Protein AF-A0A846CWG9-F1 (afdb_monomer_lite)

Radius of gyration: 16.16 Å; chains: 1; bounding box: 29×31×37 Å

Structure (mmCIF, N/CA/C/O backbone):
data_AF-A0A846CWG9-F1
#
_entry.id   AF-A0A846CWG9-F1
#
loop_
_atom_site.group_PDB
_atom_site.id
_atom_site.type_symbol
_atom_site.label_atom_id
_atom_site.label_alt_id
_atom_site.label_comp_id
_atom_site.label_asym_id
_atom_site.label_entity_id
_atom_site.label_seq_id
_atom_site.pdbx_PDB_ins_code
_atom_site.Cartn_x
_atom_site.Cartn_y
_atom_site.Cartn_z
_atom_site.occupancy
_atom_site.B_iso_or_equiv
_atom_site.auth_seq_id
_atom_site.auth_comp_id
_atom_site.auth_asym_id
_atom_site.auth_atom_id
_atom_site.pdbx_PDB_model_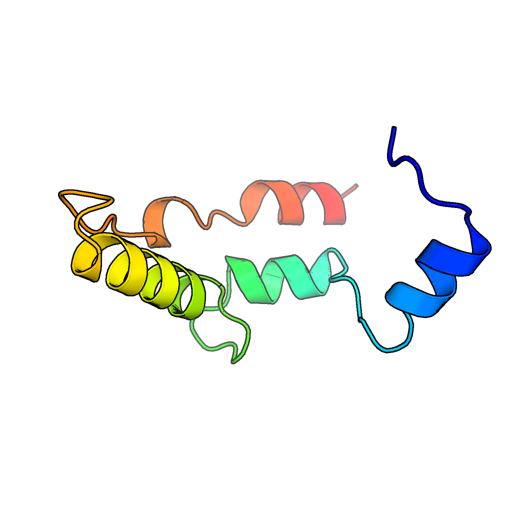num
ATOM 1 N N . GLU A 1 1 ? -11.970 1.620 -17.972 1.00 64.19 1 GLU A N 1
ATOM 2 C CA . GLU A 1 1 ? -11.298 2.686 -18.742 1.00 64.19 1 GLU A CA 1
ATOM 3 C C . GLU A 1 1 ? -11.223 3.944 -17.883 1.00 64.19 1 GLU A C 1
ATOM 5 O O . GLU A 1 1 ? -12.235 4.318 -17.293 1.00 64.19 1 GLU A O 1
ATOM 10 N N . LEU A 1 2 ? -10.038 4.539 -17.725 1.00 71.44 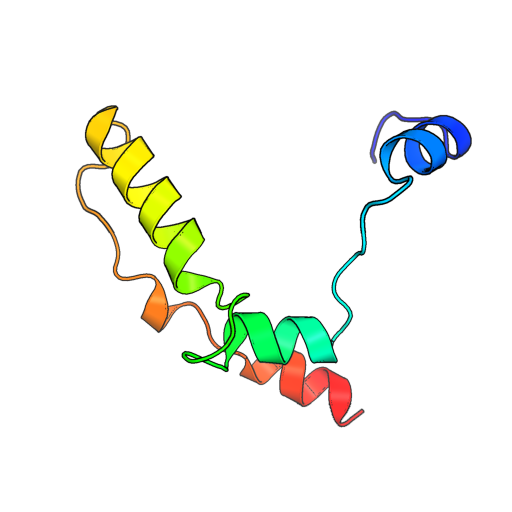2 LEU A N 1
ATOM 11 C CA . LEU A 1 2 ? -9.877 5.793 -16.981 1.00 71.44 2 LEU A CA 1
ATOM 12 C C . LEU A 1 2 ? -10.285 6.943 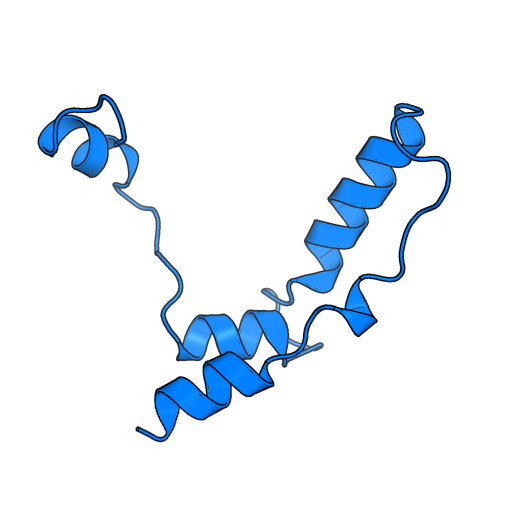-17.914 1.00 71.44 2 LEU A C 1
ATOM 14 O O . LEU A 1 2 ? -9.724 7.074 -18.995 1.00 71.44 2 LEU A O 1
ATOM 18 N N . LYS A 1 3 ? -11.273 7.760 -17.529 1.00 91.31 3 LYS A N 1
ATOM 19 C CA . LYS A 1 3 ? -11.805 8.878 -18.341 1.00 91.31 3 LYS A CA 1
ATOM 20 C C . LYS A 1 3 ? -10.856 10.094 -18.354 1.00 91.31 3 LYS A C 1
ATOM 22 O O . LYS A 1 3 ? -11.283 11.215 -18.090 1.00 91.31 3 LYS A O 1
ATOM 27 N N . ILE A 1 4 ? -9.569 9.872 -18.613 1.00 92.38 4 ILE A N 1
ATOM 28 C CA . ILE A 1 4 ? -8.501 10.878 -18.598 1.00 92.38 4 ILE A CA 1
ATOM 29 C C . ILE A 1 4 ? -7.737 10.845 -19.924 1.00 92.38 4 ILE A C 1
ATOM 31 O O . ILE A 1 4 ? -7.536 9.785 -20.513 1.00 92.38 4 ILE A O 1
ATOM 35 N N . LYS A 1 5 ? -7.322 12.016 -20.417 1.00 94.56 5 LYS A N 1
ATOM 36 C CA . LYS A 1 5 ? -6.476 12.105 -21.615 1.00 94.56 5 LYS A CA 1
ATOM 37 C C . LYS A 1 5 ? -5.045 11.648 -21.287 1.00 94.56 5 LYS A C 1
ATOM 39 O O . LYS A 1 5 ? -4.577 11.972 -20.196 1.00 94.56 5 LYS A O 1
ATOM 44 N N . PRO A 1 6 ? -4.324 10.996 -22.217 1.00 92.00 6 PRO A N 1
ATOM 45 C CA . PRO A 1 6 ? -2.949 10.544 -21.984 1.00 92.00 6 PRO A CA 1
ATOM 46 C C . PRO A 1 6 ? -2.005 11.640 -21.470 1.00 92.00 6 PRO A C 1
ATOM 48 O O . PRO A 1 6 ? -1.290 11.411 -20.501 1.00 92.00 6 PRO A O 1
ATOM 51 N N . ASP A 1 7 ? -2.062 12.848 -22.039 1.00 93.88 7 ASP A N 1
ATOM 52 C CA . ASP A 1 7 ? -1.189 13.959 -21.625 1.00 93.88 7 ASP A CA 1
ATOM 53 C C . ASP A 1 7 ? -1.490 14.459 -20.206 1.00 93.88 7 ASP A C 1
ATOM 55 O O . ASP A 1 7 ? -0.580 14.832 -19.468 1.00 93.88 7 ASP A O 1
ATOM 59 N N . ALA A 1 8 ? -2.766 14.440 -19.807 1.00 93.56 8 ALA A N 1
ATOM 60 C CA . ALA A 1 8 ? -3.171 14.800 -18.450 1.00 93.56 8 ALA A CA 1
ATOM 61 C C . ALA A 1 8 ? -2.688 13.745 -17.447 1.00 93.56 8 ALA A C 1
ATOM 63 O O . ALA A 1 8 ? -2.097 14.090 -16.431 1.00 93.56 8 ALA A O 1
ATOM 64 N N . LEU A 1 9 ? -2.835 12.459 -17.786 1.00 91.25 9 LEU A N 1
ATOM 65 C CA . LEU A 1 9 ? -2.307 11.369 -16.969 1.00 91.25 9 LEU A CA 1
ATOM 66 C C . LEU A 1 9 ? -0.777 11.447 -16.839 1.00 91.25 9 LEU A C 1
ATOM 68 O O . LEU A 1 9 ? -0.243 11.257 -15.753 1.00 91.25 9 LEU A O 1
ATOM 72 N N . ALA A 1 10 ? -0.064 11.754 -17.924 1.00 89.94 10 ALA A N 1
ATOM 73 C CA . ALA A 1 10 ? 1.389 11.910 -17.897 1.00 89.94 10 ALA A CA 1
ATOM 74 C C . ALA A 1 10 ? 1.834 13.085 -17.008 1.00 89.94 10 ALA A C 1
ATOM 76 O O . ALA A 1 10 ? 2.843 12.977 -16.310 1.00 89.94 10 ALA A O 1
ATOM 77 N N . ALA A 1 11 ? 1.083 14.191 -17.012 1.00 93.31 11 ALA A N 1
ATOM 78 C CA . ALA A 1 11 ? 1.331 15.321 -16.122 1.00 93.31 11 ALA A CA 1
ATOM 79 C C . ALA A 1 11 ? 1.095 14.950 -14.648 1.00 93.31 11 ALA A C 1
ATOM 81 O O . ALA A 1 11 ? 1.943 15.262 -13.813 1.00 93.31 11 ALA A O 1
ATOM 82 N N . ASP A 1 12 ? 0.007 14.237 -14.347 1.00 91.12 12 ASP A N 1
ATOM 83 C CA . ASP A 1 12 ? -0.344 13.801 -12.988 1.00 91.12 12 ASP A CA 1
ATOM 84 C C . ASP A 1 12 ? 0.658 12.786 -12.417 1.00 91.12 12 ASP A C 1
ATOM 86 O O . ASP A 1 12 ? 0.942 12.782 -11.220 1.00 91.12 12 ASP A O 1
ATOM 90 N N . LEU A 1 13 ? 1.230 11.935 -13.272 1.00 91.06 13 LEU A N 1
ATOM 91 C CA . LEU A 1 13 ? 2.240 10.948 -12.882 1.00 91.06 13 LEU A CA 1
ATOM 92 C C .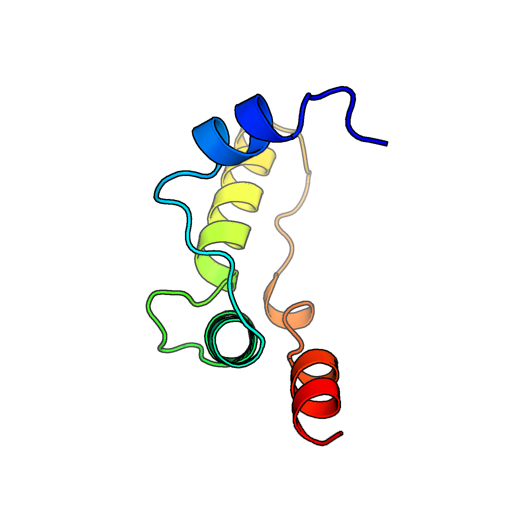 LEU A 1 13 ? 3.662 11.526 -12.815 1.00 91.06 13 LEU A C 1
ATOM 94 O O . LEU A 1 13 ? 4.599 10.818 -12.438 1.00 91.06 13 LEU A O 1
ATOM 98 N N . LYS A 1 14 ? 3.867 12.799 -13.172 1.00 93.00 14 LYS A N 1
ATOM 99 C CA . LYS A 1 14 ? 5.201 13.403 -13.199 1.00 93.00 14 LYS A CA 1
ATOM 100 C C . LYS A 1 14 ? 5.813 13.425 -11.795 1.00 93.00 14 LYS A C 1
ATOM 102 O O . LYS A 1 14 ? 5.328 14.106 -10.899 1.00 93.00 14 LYS A O 1
ATOM 107 N N . GLY A 1 15 ? 6.936 12.725 -11.632 1.00 90.75 15 GLY A N 1
ATOM 108 C CA . GLY A 1 15 ? 7.641 12.600 -10.351 1.00 90.75 15 GLY A CA 1
ATOM 109 C C . GLY A 1 15 ? 7.191 11.411 -9.499 1.00 90.75 15 GLY A C 1
ATOM 110 O O . GLY A 1 15 ? 7.791 11.161 -8.457 1.00 90.75 15 GLY A O 1
ATOM 111 N N . ILE A 1 16 ? 6.191 10.647 -9.950 1.00 89.75 16 ILE A N 1
ATOM 112 C CA . ILE A 1 16 ? 5.801 9.379 -9.337 1.00 89.75 16 ILE A CA 1
ATOM 113 C C . ILE A 1 16 ? 6.639 8.265 -9.963 1.00 89.75 16 ILE A C 1
ATOM 115 O O . ILE A 1 16 ? 6.611 8.053 -11.174 1.00 89.75 16 ILE A O 1
ATOM 119 N N . SER A 1 17 ? 7.378 7.537 -9.127 1.00 85.94 17 SER A N 1
ATOM 120 C CA . SER A 1 17 ? 8.036 6.299 -9.540 1.00 85.94 17 SER A CA 1
ATOM 121 C C . SER A 1 17 ? 7.082 5.132 -9.317 1.00 85.94 17 SER A C 1
ATOM 123 O O . SER A 1 17 ? 6.640 4.900 -8.191 1.00 85.94 17 SER A O 1
ATOM 125 N N . ILE A 1 18 ? 6.748 4.410 -10.386 1.00 87.12 18 ILE A N 1
ATOM 126 C CA . ILE A 1 18 ? 5.952 3.185 -10.288 1.00 87.12 18 ILE A CA 1
ATOM 127 C C . ILE A 1 18 ? 6.904 2.039 -9.915 1.00 87.12 18 ILE A C 1
ATOM 129 O O . ILE A 1 18 ? 7.894 1.846 -10.624 1.00 87.12 18 ILE A O 1
ATOM 133 N N . PRO A 1 19 ? 6.633 1.277 -8.837 1.00 89.31 19 PRO A N 1
ATOM 134 C CA . PRO A 1 19 ? 7.483 0.162 -8.441 1.00 89.31 19 PRO A CA 1
ATOM 135 C C . PRO A 1 19 ? 7.587 -0.889 -9.550 1.00 89.31 19 PRO A C 1
ATOM 137 O O . PRO A 1 19 ? 6.576 -1.425 -10.014 1.00 89.31 19 PRO A O 1
ATOM 140 N N . ASP A 1 20 ? 8.815 -1.212 -9.947 1.00 91.94 20 ASP A N 1
ATOM 141 C CA . ASP A 1 20 ? 9.090 -2.378 -10.780 1.00 91.94 20 ASP A CA 1
ATOM 142 C C . ASP A 1 20 ? 9.013 -3.678 -9.956 1.00 91.94 20 ASP A C 1
ATOM 144 O O . ASP A 1 20 ? 8.751 -3.679 -8.749 1.00 91.94 20 ASP A O 1
ATOM 148 N N . ALA A 1 21 ? 9.225 -4.826 -10.599 1.00 91.94 21 ALA A N 1
ATOM 149 C CA . ALA A 1 21 ? 9.157 -6.114 -9.917 1.00 91.94 21 ALA A CA 1
ATOM 150 C C . ALA A 1 21 ? 10.192 -6.252 -8.779 1.00 91.94 21 ALA A C 1
ATOM 152 O O . ALA A 1 21 ? 9.891 -6.866 -7.756 1.00 91.94 21 ALA A O 1
ATOM 153 N N . ARG A 1 22 ? 11.377 -5.640 -8.895 1.00 92.00 22 ARG A N 1
ATOM 154 C CA . ARG A 1 22 ? 12.399 -5.678 -7.841 1.00 92.00 22 ARG A CA 1
ATOM 155 C C . ARG A 1 22 ? 12.004 -4.803 -6.653 1.00 92.00 22 ARG A C 1
ATOM 157 O O . ARG A 1 22 ? 12.106 -5.252 -5.516 1.00 92.00 22 ARG A O 1
ATOM 164 N N . ALA A 1 23 ? 11.514 -3.594 -6.906 1.00 93.31 23 ALA A N 1
ATOM 165 C CA . ALA A 1 23 ? 10.968 -2.719 -5.876 1.00 93.31 23 ALA A CA 1
ATOM 166 C C . ALA A 1 23 ? 9.781 -3.384 -5.160 1.00 93.31 23 ALA A C 1
ATOM 168 O O . ALA A 1 23 ? 9.718 -3.376 -3.935 1.00 93.31 23 ALA A O 1
ATOM 169 N N . ASN A 1 24 ? 8.896 -4.058 -5.901 1.00 93.81 24 ASN A N 1
ATOM 170 C CA . ASN A 1 24 ? 7.794 -4.822 -5.316 1.00 93.81 24 ASN A CA 1
ATOM 171 C C . ASN A 1 24 ? 8.284 -5.965 -4.410 1.00 93.81 24 ASN A C 1
ATOM 173 O O . ASN A 1 24 ? 7.688 -6.196 -3.359 1.00 93.81 24 ASN A O 1
ATOM 177 N N . LEU A 1 25 ? 9.371 -6.666 -4.761 1.00 94.00 25 LEU A N 1
ATOM 178 C CA . LEU A 1 25 ? 9.958 -7.681 -3.877 1.00 94.00 25 LEU A CA 1
ATOM 179 C C . LEU A 1 25 ? 10.472 -7.092 -2.565 1.00 94.00 25 LEU A C 1
ATOM 181 O O . LEU A 1 25 ? 10.234 -7.680 -1.512 1.00 94.00 25 LEU A O 1
ATOM 185 N N . GLU A 1 26 ? 11.152 -5.950 -2.624 1.00 94.25 26 GLU A N 1
ATOM 186 C CA . GLU A 1 26 ? 11.620 -5.248 -1.427 1.00 94.25 26 GLU A CA 1
ATOM 187 C C . GLU A 1 26 ? 10.435 -4.834 -0.544 1.00 94.25 26 GLU A C 1
ATOM 189 O O . GLU A 1 26 ? 10.409 -5.138 0.648 1.00 94.25 26 GLU A O 1
ATOM 194 N N . MET A 1 27 ? 9.402 -4.236 -1.140 1.00 94.44 27 MET A N 1
ATOM 195 C CA . MET A 1 27 ? 8.212 -3.772 -0.424 1.00 94.44 27 MET A CA 1
ATOM 196 C C . MET A 1 27 ? 7.409 -4.911 0.219 1.00 94.44 27 MET A C 1
ATOM 198 O O . MET A 1 27 ? 6.861 -4.737 1.306 1.00 94.44 27 MET A O 1
ATOM 202 N N . LEU A 1 28 ? 7.309 -6.071 -0.436 1.00 94.81 28 LEU A N 1
ATOM 203 C CA . LEU A 1 28 ? 6.512 -7.204 0.048 1.00 94.81 28 LEU A CA 1
ATOM 204 C C . LEU A 1 28 ? 7.299 -8.146 0.964 1.00 94.81 28 LEU A C 1
ATOM 206 O O . LEU A 1 28 ? 6.721 -8.736 1.869 1.00 94.81 28 LEU A O 1
ATOM 210 N N . GLY A 1 29 ? 8.595 -8.329 0.711 1.00 90.88 29 GLY A N 1
ATOM 211 C CA . GLY A 1 29 ? 9.380 -9.415 1.298 1.00 90.88 29 GLY A CA 1
ATOM 212 C C . GLY A 1 29 ? 10.473 -8.992 2.275 1.00 90.88 29 GLY A C 1
ATOM 213 O O . GLY A 1 29 ? 10.939 -9.838 3.040 1.00 90.88 29 GLY A O 1
ATOM 214 N N . ASN A 1 30 ? 10.900 -7.726 2.272 1.00 92.88 30 ASN A N 1
ATOM 215 C CA . ASN A 1 30 ? 12.007 -7.265 3.106 1.00 92.88 30 ASN A CA 1
ATOM 216 C C . ASN A 1 30 ? 11.498 -6.448 4.299 1.00 92.88 30 ASN A C 1
ATOM 218 O O . ASN A 1 30 ? 11.229 -5.256 4.181 1.00 92.88 30 ASN A O 1
ATOM 222 N N . LYS A 1 31 ? 11.429 -7.079 5.478 1.00 92.19 31 LYS A N 1
ATOM 223 C CA . LYS A 1 31 ? 10.951 -6.442 6.721 1.00 92.19 31 LYS A CA 1
ATOM 224 C C . LYS A 1 31 ? 11.851 -5.309 7.217 1.00 92.19 31 LYS A C 1
ATOM 226 O O . LYS A 1 31 ? 11.427 -4.526 8.061 1.00 92.19 31 LYS A O 1
ATOM 231 N N . GLN A 1 32 ? 13.091 -5.265 6.742 1.00 92.62 32 GLN A N 1
ATOM 232 C CA . GLN A 1 32 ? 14.086 -4.254 7.075 1.00 92.62 32 GLN A CA 1
ATOM 233 C C . GLN A 1 32 ? 14.123 -3.113 6.050 1.00 92.62 32 GLN A C 1
ATOM 235 O O . GLN A 1 32 ? 14.874 -2.162 6.243 1.00 92.62 32 GLN A O 1
ATOM 240 N N . SER A 1 33 ? 13.348 -3.197 4.964 1.00 92.31 33 SER A N 1
ATOM 241 C CA . SER A 1 33 ? 13.254 -2.125 3.976 1.00 92.31 33 SER A CA 1
ATOM 242 C C . SER A 1 33 ? 12.456 -0.950 4.529 1.00 92.31 33 SER A C 1
ATOM 244 O O . SER A 1 33 ? 11.369 -1.136 5.079 1.00 92.31 33 SER A O 1
ATOM 246 N N . ASP A 1 34 ? 12.925 0.271 4.270 1.00 90.75 34 ASP A N 1
ATOM 247 C CA . ASP A 1 34 ? 12.162 1.500 4.534 1.00 90.75 34 ASP A CA 1
ATOM 248 C C . ASP A 1 34 ? 10.819 1.524 3.780 1.00 90.75 34 ASP A C 1
ATOM 250 O O . ASP A 1 34 ? 9.886 2.228 4.160 1.00 90.75 34 ASP A O 1
ATOM 254 N N . SER A 1 35 ? 10.709 0.730 2.710 1.00 91.94 35 SER A N 1
ATOM 255 C CA . SER A 1 35 ? 9.512 0.602 1.875 1.00 91.94 35 SER A CA 1
ATOM 256 C C . SER A 1 35 ? 8.641 -0.613 2.214 1.00 91.94 35 SER A C 1
ATOM 258 O O . SER A 1 35 ? 7.704 -0.920 1.475 1.00 91.94 35 SER A O 1
ATOM 260 N N . TYR A 1 36 ? 8.920 -1.313 3.321 1.00 94.44 36 TYR A N 1
ATOM 261 C CA . TYR A 1 36 ? 8.155 -2.497 3.703 1.00 94.44 36 TYR A CA 1
ATOM 262 C C . TYR A 1 36 ? 6.670 -2.170 3.906 1.00 94.44 36 TYR A C 1
ATOM 264 O O . TYR A 1 36 ? 6.287 -1.398 4.790 1.00 94.44 36 TYR A O 1
ATOM 272 N N . LEU A 1 37 ? 5.812 -2.798 3.102 1.00 94.62 37 LEU A N 1
ATOM 273 C CA . LEU A 1 37 ? 4.415 -2.401 2.927 1.00 94.62 37 LEU A CA 1
ATOM 274 C C . LEU A 1 37 ? 3.554 -2.619 4.181 1.00 94.62 37 LEU A C 1
ATOM 276 O O . LEU A 1 37 ? 2.494 -2.010 4.326 1.00 94.62 37 LEU A O 1
ATOM 280 N N . ARG A 1 38 ? 4.005 -3.455 5.123 1.00 94.62 38 ARG A N 1
ATOM 281 C CA . ARG A 1 38 ? 3.263 -3.746 6.358 1.00 94.62 38 ARG A CA 1
ATOM 282 C C . ARG A 1 38 ? 2.982 -2.486 7.162 1.00 94.62 38 ARG A C 1
ATOM 284 O O . ARG A 1 38 ? 1.851 -2.289 7.588 1.00 94.62 38 ARG A O 1
ATOM 291 N N . SER A 1 39 ? 3.990 -1.647 7.379 1.00 91.38 39 SER A N 1
ATOM 292 C CA . SER A 1 39 ? 3.867 -0.455 8.224 1.00 91.38 39 SER A CA 1
ATOM 293 C C . SER A 1 39 ? 2.769 0.504 7.739 1.00 91.38 39 SER A C 1
ATOM 295 O O . SER A 1 39 ? 1.826 0.718 8.506 1.00 91.38 39 SER A O 1
ATOM 297 N N . PRO A 1 40 ? 2.788 0.989 6.478 1.00 93.81 40 PRO A N 1
ATOM 298 C CA . PRO A 1 40 ? 1.738 1.879 5.984 1.00 93.81 40 PRO A CA 1
ATOM 299 C C . PRO 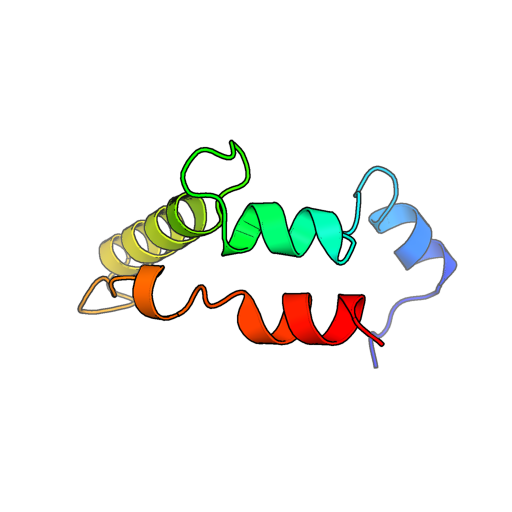A 1 40 ? 0.357 1.208 5.941 1.00 93.81 40 PRO A C 1
ATOM 301 O O . PRO A 1 40 ? -0.648 1.861 6.215 1.00 93.81 40 PRO A O 1
ATOM 304 N N . LEU A 1 41 ? 0.265 -0.099 5.669 1.00 95.62 41 LEU A N 1
ATOM 305 C CA . LEU A 1 41 ? -1.022 -0.806 5.724 1.00 95.62 41 LEU A CA 1
ATOM 306 C C . LEU A 1 41 ? -1.583 -0.883 7.149 1.00 95.62 41 LEU A C 1
ATOM 308 O O . LEU A 1 41 ? -2.786 -0.716 7.351 1.00 95.62 41 LEU A O 1
ATOM 312 N N . MET A 1 42 ? -0.720 -1.084 8.145 1.00 95.44 42 MET A N 1
ATOM 313 C CA . MET A 1 42 ? -1.123 -1.056 9.548 1.00 95.44 42 MET A CA 1
ATOM 314 C C . MET A 1 42 ? -1.525 0.356 10.000 1.00 95.44 42 MET A C 1
ATOM 316 O O . MET A 1 42 ? -2.424 0.481 10.830 1.00 95.44 42 MET A O 1
ATOM 320 N N . ASP A 1 43 ? -0.915 1.415 9.453 1.00 95.69 43 ASP A N 1
ATOM 321 C CA . ASP A 1 43 ? -1.352 2.801 9.680 1.00 95.69 43 ASP A CA 1
ATOM 322 C C . ASP A 1 43 ? -2.761 3.046 9.135 1.00 95.69 43 ASP A C 1
ATOM 324 O O . ASP A 1 43 ? -3.612 3.582 9.849 1.00 95.69 43 ASP A O 1
ATOM 328 N N . VAL A 1 44 ? -3.046 2.586 7.913 1.00 96.56 44 VAL A N 1
ATOM 329 C CA . VAL A 1 44 ? -4.391 2.665 7.322 1.00 96.56 44 VAL A CA 1
ATOM 330 C C . VAL A 1 44 ? -5.401 1.871 8.152 1.00 96.56 44 VAL A C 1
ATOM 332 O O . VAL A 1 44 ? -6.480 2.378 8.451 1.00 96.56 44 VAL A O 1
ATOM 335 N N . ALA A 1 45 ? -5.058 0.654 8.581 1.00 96.62 45 ALA A N 1
ATOM 336 C CA . ALA A 1 45 ? -5.942 -0.157 9.415 1.00 96.62 45 ALA A CA 1
ATOM 337 C C . ALA A 1 45 ? -6.249 0.524 10.761 1.00 96.62 45 ALA A C 1
ATOM 339 O O . ALA A 1 45 ? -7.410 0.596 11.162 1.00 96.62 45 ALA A O 1
ATOM 340 N N . ARG A 1 46 ? -5.238 1.100 11.430 1.00 97.25 46 ARG A N 1
ATOM 341 C CA . ARG A 1 46 ? -5.431 1.903 12.652 1.00 97.25 46 ARG A CA 1
ATOM 342 C C . ARG A 1 46 ? -6.329 3.110 12.405 1.00 97.25 46 ARG A C 1
ATOM 344 O O . ARG A 1 46 ? -7.236 3.368 13.191 1.00 97.25 46 ARG A O 1
ATOM 351 N N . PHE A 1 47 ? -6.098 3.837 11.315 1.00 97.88 47 PHE A N 1
ATOM 352 C CA . PHE A 1 47 ? -6.916 4.983 10.935 1.00 97.88 47 PHE A CA 1
ATOM 353 C C . PHE A 1 47 ? -8.388 4.595 10.743 1.00 97.88 47 PHE A C 1
ATOM 355 O O . PHE A 1 47 ? -9.272 5.246 11.297 1.00 97.88 47 PHE A O 1
ATOM 362 N N . LEU A 1 48 ? -8.658 3.504 10.023 1.00 98.00 48 LEU A N 1
ATOM 363 C CA . LEU A 1 48 ? -10.015 3.006 9.791 1.00 98.00 48 LEU A CA 1
ATOM 364 C C . LEU A 1 48 ? -10.685 2.513 11.079 1.00 98.00 48 LEU A C 1
ATOM 366 O O . LEU A 1 48 ? -11.866 2.793 11.292 1.00 98.00 48 LEU A O 1
ATOM 370 N N . ALA A 1 49 ? -9.942 1.832 11.953 1.00 97.56 49 ALA A N 1
ATOM 371 C CA . ALA A 1 49 ? -10.445 1.392 13.253 1.00 97.56 49 ALA A CA 1
ATOM 372 C C . ALA A 1 49 ? -10.829 2.590 14.137 1.00 97.56 49 ALA A C 1
ATOM 374 O O . ALA A 1 49 ? -11.923 2.622 14.695 1.00 97.56 49 ALA A O 1
ATOM 375 N N . ASN A 1 50 ? -9.992 3.633 14.180 1.00 97.69 50 ASN A N 1
ATOM 376 C CA . ASN A 1 50 ? -10.276 4.866 14.924 1.00 97.69 50 ASN A CA 1
ATOM 377 C C . ASN A 1 50 ? -11.523 5.605 14.412 1.00 97.69 50 ASN A C 1
ATOM 379 O O . ASN A 1 50 ? -12.167 6.330 15.166 1.00 97.69 50 ASN A O 1
ATOM 383 N N . GLN A 1 51 ? -11.876 5.426 13.138 1.00 98.12 51 GLN A N 1
ATOM 384 C CA . GLN A 1 51 ? -13.104 5.961 12.547 1.00 98.12 51 GLN A CA 1
ATOM 385 C C . GLN A 1 51 ? -14.324 5.040 12.709 1.00 98.12 51 GLN A C 1
ATOM 387 O O . GLN A 1 51 ? -15.388 5.343 12.161 1.00 98.12 51 GLN A O 1
ATOM 392 N N . GLY A 1 52 ? -14.181 3.900 13.392 1.00 97.75 52 GLY A N 1
ATOM 393 C CA . GLY A 1 52 ? -15.233 2.891 13.517 1.00 97.75 52 GLY A CA 1
ATOM 394 C C . GLY A 1 52 ? -15.635 2.266 12.177 1.00 97.75 52 GLY A C 1
ATOM 395 O O . GLY A 1 52 ? -16.784 1.873 12.005 1.00 97.75 52 GLY A O 1
ATOM 396 N N . LYS A 1 53 ? -14.729 2.241 11.187 1.00 98.25 53 LYS A N 1
ATOM 397 C CA . LYS A 1 53 ? -14.984 1.632 9.867 1.00 98.25 53 LYS A CA 1
ATOM 398 C C . LYS A 1 53 ? -14.683 0.141 9.830 1.00 98.25 53 LYS A C 1
ATOM 400 O O . LYS A 1 53 ? -15.195 -0.545 8.951 1.00 98.25 53 LYS A O 1
ATOM 405 N N . ILE A 1 54 ? -13.854 -0.336 10.753 1.00 97.19 54 ILE A N 1
ATOM 406 C CA . ILE A 1 54 ? -13.552 -1.751 10.950 1.00 97.19 54 ILE A CA 1
ATOM 407 C C . ILE A 1 54 ? -13.535 -2.052 12.448 1.00 97.19 54 ILE A C 1
ATOM 409 O O . ILE A 1 54 ? -13.046 -1.241 13.234 1.00 97.19 54 ILE A O 1
ATOM 413 N N . ASP A 1 55 ? -14.029 -3.229 12.823 1.00 96.62 55 ASP A N 1
ATOM 414 C CA . ASP A 1 55 ? -14.105 -3.656 14.227 1.00 96.62 55 ASP A CA 1
ATOM 415 C C . ASP A 1 55 ? -12.792 -4.267 14.733 1.00 96.62 55 ASP A C 1
ATOM 417 O O . ASP A 1 55 ? -12.559 -4.389 15.933 1.00 96.62 55 ASP A O 1
ATOM 421 N N . THR A 1 56 ? -11.924 -4.712 13.824 1.00 96.25 56 THR A N 1
ATOM 422 C CA . THR A 1 56 ? -10.676 -5.401 14.162 1.00 96.25 56 THR A CA 1
ATOM 423 C C . THR A 1 56 ? -9.578 -4.995 13.195 1.00 96.25 56 THR A C 1
ATOM 425 O O . THR A 1 56 ? -9.788 -4.947 11.985 1.00 96.25 56 THR 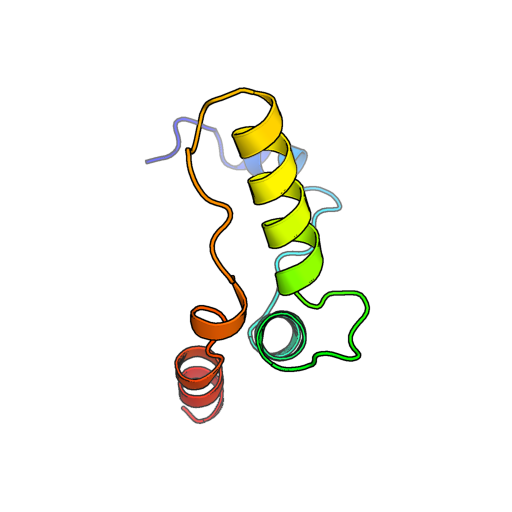A O 1
ATOM 428 N N . ILE A 1 57 ? -8.392 -4.722 13.738 1.00 95.44 57 ILE A N 1
ATOM 429 C CA . ILE A 1 57 ? -7.187 -4.465 12.950 1.00 95.44 57 ILE A CA 1
ATOM 430 C C . ILE A 1 57 ? -6.620 -5.824 12.506 1.00 95.44 57 ILE A C 1
ATOM 432 O O . ILE A 1 57 ? -6.208 -6.602 13.370 1.00 95.44 57 ILE A O 1
ATOM 436 N N . PRO A 1 58 ? -6.592 -6.134 11.198 1.00 92.25 58 PRO A N 1
ATOM 437 C CA . PRO A 1 58 ? -5.986 -7.367 10.712 1.00 92.25 58 PRO A CA 1
ATOM 438 C C . PRO A 1 58 ? -4.463 -7.315 10.861 1.00 92.25 58 PRO A C 1
ATOM 440 O O . PRO A 1 58 ? -3.848 -6.262 10.684 1.00 92.25 58 PRO A O 1
ATOM 443 N N . ASP A 1 59 ? -3.836 -8.462 11.121 1.00 90.94 59 ASP A N 1
ATOM 444 C CA . ASP A 1 59 ? -2.393 -8.581 10.920 1.00 90.94 59 ASP A CA 1
ATOM 445 C C . ASP A 1 59 ? -2.116 -8.685 9.421 1.00 90.94 59 ASP A C 1
ATOM 447 O O . ASP A 1 59 ? -2.413 -9.701 8.792 1.00 90.94 59 ASP A O 1
ATOM 451 N N . MET A 1 60 ? -1.588 -7.610 8.841 1.00 91.19 60 MET A N 1
ATOM 452 C CA . MET A 1 60 ? -1.380 -7.517 7.397 1.00 91.19 60 MET A CA 1
ATOM 453 C C . MET A 1 60 ? -0.232 -8.394 6.896 1.00 91.19 60 MET A C 1
ATOM 455 O O . MET A 1 60 ? -0.170 -8.690 5.707 1.00 91.19 60 MET A O 1
ATOM 459 N N . GLU A 1 61 ? 0.658 -8.843 7.782 1.00 90.62 61 GLU A N 1
ATOM 460 C CA . GLU A 1 61 ? 1.844 -9.615 7.406 1.00 90.62 61 GLU A CA 1
ATOM 461 C C . GLU A 1 61 ? 1.505 -10.921 6.684 1.00 90.62 61 GLU A C 1
ATOM 463 O O . GLU A 1 61 ? 2.152 -11.267 5.701 1.00 90.62 61 GLU A O 1
ATOM 468 N N . GLN A 1 62 ? 0.432 -11.594 7.100 1.00 88.75 62 GLN A N 1
ATOM 469 C CA . GLN A 1 62 ? -0.022 -12.844 6.484 1.00 88.75 62 GLN A CA 1
ATOM 470 C C . GLN A 1 62 ? -0.478 -12.690 5.019 1.00 88.75 62 GLN A C 1
ATOM 472 O O . GLN A 1 62 ? -0.636 -13.686 4.316 1.00 88.75 62 GLN A O 1
ATOM 477 N N . PHE A 1 63 ? -0.707 -11.456 4.558 1.00 89.56 63 PHE A N 1
ATOM 478 C CA . PHE A 1 63 ? -1.175 -11.157 3.204 1.00 89.56 63 PHE A CA 1
ATOM 479 C C . PHE A 1 63 ? -0.070 -10.600 2.291 1.00 89.56 63 PHE A C 1
ATOM 481 O O . PHE A 1 63 ? -0.286 -10.472 1.086 1.00 89.56 63 PHE A O 1
ATOM 488 N N . LEU A 1 64 ? 1.112 -10.285 2.830 1.00 91.44 64 LEU A N 1
ATOM 489 C CA . LEU A 1 64 ? 2.243 -9.721 2.085 1.00 91.44 64 LEU A CA 1
ATOM 490 C C . LEU A 1 64 ? 3.171 -10.821 1.564 1.00 91.44 64 LEU A C 1
ATOM 492 O O . LEU A 1 64 ? 4.330 -10.928 1.947 1.00 91.44 64 LEU A O 1
ATOM 496 N N . GLU A 1 65 ? 2.643 -11.665 0.683 1.00 90.19 65 GLU A N 1
ATOM 497 C CA . GLU A 1 65 ? 3.376 -12.801 0.127 1.00 90.19 65 GLU A CA 1
ATOM 498 C C . GLU A 1 65 ? 4.037 -12.444 -1.223 1.00 90.19 65 GLU A C 1
ATOM 500 O O . GLU A 1 65 ? 3.333 -12.265 -2.224 1.00 90.19 65 GLU A O 1
ATOM 505 N N . PRO A 1 66 ? 5.382 -12.386 -1.315 1.00 93.56 66 PRO A N 1
ATOM 506 C CA . PRO A 1 66 ? 6.073 -11.997 -2.544 1.00 93.56 66 PRO A CA 1
ATOM 507 C C . PRO A 1 66 ? 6.137 -13.098 -3.617 1.00 93.56 66 PRO A C 1
ATOM 509 O O . PRO A 1 66 ? 6.645 -12.827 -4.705 1.00 93.56 66 PRO A O 1
ATOM 512 N N . LYS A 1 67 ? 5.667 -14.333 -3.362 1.00 92.12 67 LYS A N 1
ATOM 513 C CA . LYS A 1 67 ? 5.847 -15.481 -4.283 1.00 92.12 67 LYS A CA 1
ATOM 514 C C . LYS A 1 67 ? 5.446 -15.218 -5.740 1.00 92.12 67 LYS A C 1
ATOM 516 O O . LYS A 1 67 ? 6.127 -15.685 -6.644 1.00 92.12 67 LYS A O 1
ATOM 521 N N . PHE A 1 68 ? 4.379 -14.455 -5.979 1.00 90.69 68 PHE A N 1
ATOM 522 C CA . PHE A 1 68 ? 3.913 -14.164 -7.338 1.00 90.69 68 PHE A CA 1
ATOM 523 C C . PHE A 1 68 ? 4.817 -13.162 -8.064 1.00 90.69 68 PHE A C 1
ATOM 525 O O . PHE A 1 68 ? 5.039 -13.295 -9.263 1.00 90.69 68 PHE A O 1
ATOM 532 N N . VAL A 1 69 ? 5.387 -12.199 -7.333 1.00 91.56 69 VAL A N 1
ATOM 533 C CA . VAL A 1 69 ? 6.368 -11.251 -7.882 1.00 91.56 69 VAL A CA 1
ATOM 534 C C . VAL A 1 69 ? 7.693 -11.962 -8.158 1.00 91.56 69 VAL A C 1
ATOM 536 O O . VAL A 1 69 ? 8.312 -11.711 -9.186 1.00 91.56 69 VAL A O 1
ATOM 539 N N . LYS A 1 70 ? 8.096 -12.895 -7.282 1.00 92.50 70 LYS A N 1
ATOM 540 C CA . LYS A 1 70 ? 9.280 -13.743 -7.502 1.00 92.50 70 LYS A CA 1
ATOM 541 C C . LYS A 1 70 ? 9.134 -14.566 -8.781 1.00 92.50 70 LYS A C 1
ATOM 543 O O . LYS A 1 70 ? 10.005 -14.497 -9.635 1.00 92.50 70 LYS A O 1
ATOM 548 N N . ALA A 1 71 ? 8.004 -15.256 -8.945 1.00 91.25 71 ALA A N 1
ATOM 549 C CA . ALA A 1 71 ? 7.742 -16.073 -10.128 1.00 91.25 71 ALA A CA 1
ATOM 550 C C . ALA A 1 71 ? 7.802 -15.263 -11.438 1.00 91.25 71 ALA A C 1
ATOM 552 O O . ALA A 1 71 ? 8.345 -15.742 -12.424 1.00 91.25 71 ALA A O 1
ATOM 553 N N . ALA A 1 72 ? 7.298 -14.024 -11.443 1.00 88.44 72 ALA A N 1
ATOM 554 C CA . ALA A 1 72 ? 7.334 -13.146 -12.616 1.00 88.44 72 ALA A CA 1
ATOM 555 C C . ALA A 1 72 ? 8.741 -12.630 -12.990 1.00 88.44 72 ALA A C 1
ATOM 557 O O . ALA A 1 72 ? 8.923 -12.125 -14.091 1.00 88.44 72 ALA A O 1
ATOM 558 N N . LEU A 1 73 ? 9.721 -12.714 -12.084 1.00 87.62 73 LEU A N 1
ATOM 559 C CA . LEU A 1 73 ? 11.118 -12.338 -12.349 1.00 87.62 73 LEU A CA 1
ATOM 560 C C . LEU A 1 73 ? 11.965 -13.503 -12.878 1.00 87.62 73 LEU A C 1
ATOM 562 O O . LEU A 1 73 ? 13.075 -13.278 -13.353 1.00 87.62 73 LEU A O 1
ATOM 566 N N . GLU A 1 74 ? 11.468 -14.733 -12.756 1.00 84.56 74 GLU A N 1
ATOM 567 C CA . GLU A 1 74 ? 12.151 -15.962 -13.180 1.00 84.56 74 GLU A CA 1
ATOM 568 C C . GLU A 1 74 ? 11.763 -16.398 -14.608 1.00 84.56 74 GLU A C 1
ATOM 570 O O . GLU A 1 74 ? 12.341 -17.350 -15.135 1.00 84.56 74 GLU A O 1
ATOM 575 N N . THR A 1 75 ? 10.800 -15.707 -15.226 1.00 64.06 75 THR A N 1
ATOM 576 C CA . THR A 1 75 ? 10.297 -15.919 -16.597 1.00 64.06 75 THR A CA 1
ATOM 577 C C . THR A 1 75 ? 10.862 -14.903 -17.574 1.00 64.06 75 THR A C 1
ATOM 579 O O . THR A 1 75 ? 11.233 -15.313 -18.695 1.00 64.06 75 THR A O 1
#

Foldseek 3Di:
DPPDDPVRVVVVCVPPDDDDLVSLCCCLPPPPDPNPVQVVLQVVLVVCVVVVNDVDRDNCNVVSDSVVSVVVVVD

Secondary structure (DSSP, 8-state):
---S-HHHHHHHTTTPPPP-HHHHHHHHH-TTSTT-THHHHHHHHHHHHHTTS-SS---GGGG--THHHHHHH--

pLDDT: mean 91.84, std 5.97, range [64.06, 98.25]

Sequence (75 aa):
ELKIKPDALAADLKGISIPDARANLEMLGNKQSDSYLRSPLMDVARFLANQGKIDTIPDMEQFLEPKFVKAALET